Protein AF-A0A818BQQ0-F1 (afdb_monomer)

Foldseek 3Di:
DVVLLVVLLVCCVVVNDVRSVVVCVVDDPSHDDPVVNVVVVVVPPPDPDPPDDPVPVVVVVCVVVVNPDDDDDDDPPDQPPDFDADPVVRDTDHDDDDPDD

Structure (mmCIF, N/CA/C/O backbone):
data_AF-A0A818BQQ0-F1
#
_entry.id   AF-A0A818BQQ0-F1
#
loop_
_atom_site.group_PDB
_atom_site.id
_atom_site.type_symbol
_atom_site.label_atom_id
_atom_site.label_alt_id
_atom_site.label_comp_id
_atom_site.label_asym_id
_atom_site.label_entity_id
_atom_site.label_seq_id
_atom_site.pdbx_PDB_ins_code
_atom_site.Cartn_x
_atom_site.Cartn_y
_atom_site.Cartn_z
_atom_site.occupancy
_atom_site.B_iso_or_equiv
_atom_site.auth_seq_id
_atom_site.auth_comp_id
_atom_site.auth_asym_id
_atom_site.auth_atom_id
_atom_site.pdbx_PDB_model_num
ATOM 1 N N . ASP A 1 1 ? -4.264 18.154 13.779 1.00 61.44 1 ASP A N 1
ATOM 2 C CA . ASP A 1 1 ? -3.332 18.021 12.635 1.00 61.44 1 ASP A CA 1
ATOM 3 C C . ASP A 1 1 ? -3.158 16.592 12.136 1.00 61.44 1 ASP A C 1
ATOM 5 O O . ASP A 1 1 ? -3.463 16.347 10.976 1.00 61.44 1 ASP A O 1
ATOM 9 N N . ASN A 1 2 ? -2.770 15.630 12.983 1.00 80.31 2 ASN A N 1
ATOM 10 C CA . ASN A 1 2 ? -2.549 14.235 12.557 1.00 80.31 2 ASN A CA 1
ATOM 11 C C . ASN A 1 2 ? -3.810 13.568 11.946 1.00 80.31 2 ASN A C 1
ATOM 13 O O . ASN A 1 2 ? -3.741 12.976 10.875 1.00 80.31 2 ASN A O 1
ATOM 17 N N . LEU A 1 3 ? -4.995 13.777 12.536 1.00 88.56 3 LEU A N 1
ATOM 18 C CA . LEU A 1 3 ? -6.264 13.250 11.997 1.00 88.56 3 LEU A CA 1
ATOM 19 C C . LEU A 1 3 ? -6.613 13.791 10.601 1.00 88.56 3 LEU A C 1
ATOM 21 O O . LEU A 1 3 ? -7.133 13.055 9.769 1.00 88.56 3 LEU A O 1
ATOM 25 N N . ILE A 1 4 ? -6.304 15.063 10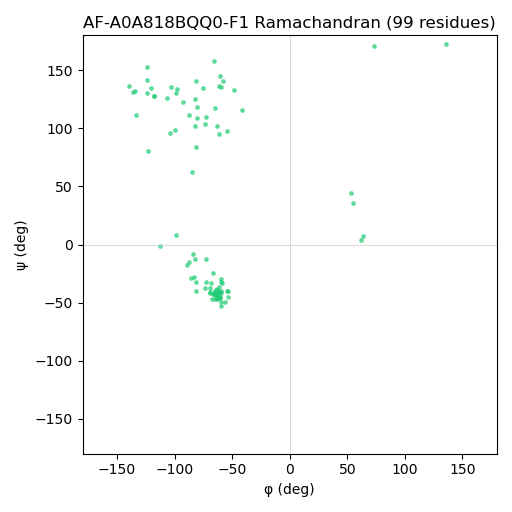.324 1.00 88.69 4 ILE A N 1
ATOM 26 C CA . ILE A 1 4 ? -6.561 15.681 9.012 1.00 88.69 4 ILE A CA 1
ATOM 27 C C . ILE A 1 4 ? -5.631 15.070 7.964 1.00 88.69 4 ILE A C 1
ATOM 29 O O . ILE A 1 4 ? -6.062 14.771 6.856 1.00 88.69 4 ILE A O 1
ATOM 33 N N . GLN A 1 5 ? -4.365 14.840 8.321 1.00 89.44 5 GLN A N 1
ATOM 34 C CA . GLN A 1 5 ? -3.401 14.180 7.442 1.00 89.44 5 GLN A CA 1
ATOM 35 C C . GLN A 1 5 ? -3.805 12.733 7.141 1.00 89.44 5 GLN A C 1
ATOM 37 O O . GLN A 1 5 ? -3.761 12.327 5.984 1.00 89.44 5 GLN A O 1
ATOM 42 N N . GLN A 1 6 ? -4.253 11.976 8.148 1.00 90.00 6 GLN A N 1
ATOM 43 C CA . GLN A 1 6 ? -4.754 10.610 7.966 1.00 90.00 6 GLN A CA 1
ATOM 44 C C . GLN A 1 6 ? -6.008 10.573 7.089 1.00 90.00 6 GLN A C 1
ATOM 46 O O . GLN A 1 6 ? -6.082 9.774 6.158 1.00 90.00 6 GLN A O 1
ATOM 51 N N . PHE A 1 7 ? -6.966 11.468 7.339 1.00 92.75 7 PHE A N 1
ATOM 52 C CA . PHE A 1 7 ? -8.163 11.595 6.512 1.00 92.75 7 PHE A CA 1
ATOM 53 C C . PHE A 1 7 ? -7.815 11.947 5.062 1.00 92.75 7 PHE A C 1
ATOM 55 O O . PHE A 1 7 ? -8.321 11.316 4.138 1.00 92.75 7 PHE A O 1
ATOM 62 N N . ALA A 1 8 ? -6.911 12.907 4.854 1.00 93.31 8 ALA A N 1
ATOM 63 C CA . ALA A 1 8 ? -6.449 13.296 3.527 1.00 93.31 8 ALA A CA 1
ATOM 64 C C . ALA A 1 8 ? -5.755 12.137 2.793 1.00 93.31 8 ALA A C 1
ATOM 66 O O . ALA A 1 8 ? -6.009 11.926 1.609 1.00 93.31 8 ALA A O 1
ATOM 67 N N . LEU A 1 9 ? -4.930 11.357 3.499 1.00 92.31 9 LEU A N 1
ATOM 68 C CA . LEU A 1 9 ? -4.267 10.173 2.954 1.00 92.31 9 LEU A CA 1
ATOM 69 C C . LEU A 1 9 ? -5.289 9.104 2.541 1.00 92.31 9 LEU A C 1
ATOM 71 O O . LEU A 1 9 ? -5.221 8.589 1.430 1.00 92.31 9 LEU A O 1
ATOM 75 N N . LEU A 1 10 ? -6.270 8.811 3.401 1.00 93.06 10 LEU A N 1
ATOM 76 C CA . LEU A 1 10 ? -7.346 7.858 3.110 1.00 93.06 10 LEU A CA 1
ATOM 77 C C . LEU A 1 10 ? -8.188 8.303 1.914 1.00 93.06 10 LEU A C 1
ATOM 79 O O . LEU A 1 10 ? -8.457 7.506 1.019 1.00 93.06 10 LEU A O 1
ATOM 83 N N . LEU A 1 11 ? -8.566 9.580 1.869 1.00 94.31 11 LEU A N 1
ATOM 84 C CA . LEU A 1 11 ? -9.323 10.153 0.762 1.00 94.31 11 LEU A CA 1
ATOM 85 C C . LEU A 1 11 ? -8.542 10.064 -0.555 1.00 94.31 11 LEU A C 1
ATOM 87 O O . LEU A 1 1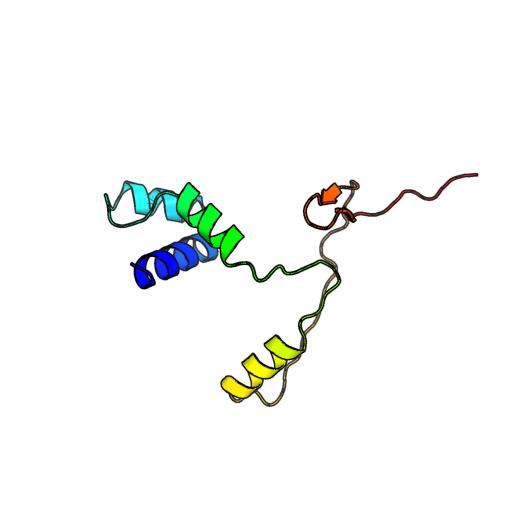1 ? -9.117 9.728 -1.587 1.00 94.31 11 LEU A O 1
ATOM 91 N N . PHE A 1 12 ? -7.235 10.330 -0.519 1.00 94.25 12 PHE A N 1
ATOM 92 C CA . PHE A 1 12 ? -6.359 10.212 -1.681 1.00 94.25 12 PHE A CA 1
ATOM 93 C C . PHE A 1 12 ? -6.211 8.761 -2.157 1.00 94.25 12 PHE A C 1
ATOM 95 O O . PHE A 1 12 ? -6.289 8.512 -3.358 1.00 94.25 12 PHE A O 1
ATOM 102 N N . ILE A 1 13 ? -6.048 7.804 -1.238 1.00 92.00 13 ILE A N 1
ATOM 103 C CA . ILE A 1 13 ? -5.909 6.374 -1.557 1.00 92.00 13 ILE A CA 1
ATOM 104 C C . ILE A 1 13 ? -7.214 5.804 -2.129 1.00 92.00 13 ILE A C 1
ATOM 106 O O . ILE A 1 13 ? -7.187 5.112 -3.142 1.00 92.00 13 ILE A O 1
ATOM 110 N N . LEU A 1 14 ? -8.356 6.097 -1.500 1.00 94.69 14 LEU A N 1
ATOM 111 C CA . LEU A 1 14 ? -9.651 5.521 -1.877 1.00 94.69 14 LEU A CA 1
ATOM 112 C C . LEU A 1 14 ? -10.298 6.240 -3.067 1.00 94.69 14 LEU A C 1
ATOM 114 O O . LEU A 1 14 ? -10.897 5.599 -3.925 1.00 94.69 14 LEU A O 1
ATOM 118 N N . GLY A 1 15 ? -10.203 7.570 -3.116 1.00 93.75 15 GLY A N 1
ATOM 119 C CA . GLY A 1 15 ? -10.801 8.388 -4.174 1.00 93.75 15 GLY A CA 1
ATOM 120 C C . GLY A 1 15 ? -9.882 8.613 -5.376 1.00 93.75 15 GLY A C 1
ATOM 121 O O . GLY A 1 15 ? -10.343 9.004 -6.449 1.00 93.75 15 GLY A O 1
ATOM 122 N N . GLY A 1 16 ? -8.581 8.388 -5.210 1.00 93.12 16 GLY A N 1
ATOM 123 C CA . GLY A 1 16 ? -7.573 8.709 -6.207 1.00 93.12 16 GLY A CA 1
ATOM 124 C C . GLY A 1 16 ? -7.291 10.210 -6.328 1.00 93.12 16 GLY A C 1
ATOM 125 O O . GLY A 1 16 ? -7.992 11.080 -5.800 1.00 93.12 16 GLY A O 1
ATOM 126 N N . ARG A 1 17 ? -6.242 10.520 -7.097 1.00 94.38 17 ARG A N 1
ATOM 127 C CA . ARG A 1 17 ? -5.711 11.879 -7.286 1.00 94.38 17 ARG A CA 1
ATOM 128 C C . ARG A 1 17 ? -6.758 12.896 -7.741 1.00 94.38 17 ARG A C 1
ATOM 130 O O . ARG A 1 17 ? -6.809 13.999 -7.204 1.00 94.38 17 ARG A O 1
ATOM 137 N N . ASN A 1 18 ? -7.585 12.529 -8.718 1.00 95.31 18 ASN A N 1
ATOM 138 C CA . ASN A 1 18 ? -8.548 13.454 -9.322 1.00 95.31 18 ASN A CA 1
ATOM 139 C C . ASN A 1 18 ? -9.679 13.818 -8.354 1.00 95.31 18 ASN A C 1
ATOM 141 O O . ASN A 1 18 ? -10.044 14.985 -8.259 1.00 95.31 18 ASN A O 1
ATOM 145 N N . CYS A 1 19 ? -10.198 12.837 -7.609 1.00 95.38 19 CYS A N 1
ATOM 146 C CA . CYS A 1 19 ? -11.221 13.074 -6.591 1.00 95.38 19 CYS A CA 1
ATOM 147 C C . CYS A 1 19 ? -10.678 13.967 -5.471 1.00 95.38 19 CYS A C 1
ATOM 149 O O . CYS A 1 19 ? -11.319 14.943 -5.080 1.00 95.38 19 CYS A O 1
ATOM 151 N N . TYR A 1 20 ? -9.459 13.676 -5.009 1.00 95.62 20 TYR A N 1
ATOM 152 C CA . TYR A 1 20 ? -8.807 14.457 -3.966 1.00 95.62 20 TYR A CA 1
ATOM 153 C C . TYR A 1 20 ? -8.628 15.928 -4.369 1.00 95.62 20 TYR A C 1
ATOM 155 O O . TYR A 1 20 ? -9.019 16.826 -3.624 1.00 95.62 20 TYR A O 1
ATOM 163 N N . GLU A 1 21 ? -8.084 16.188 -5.562 1.00 94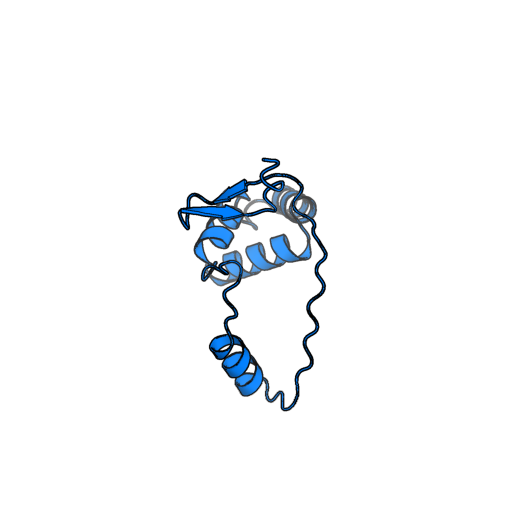.69 21 GLU A N 1
ATOM 164 C CA . GLU A 1 21 ? -7.895 17.554 -6.065 1.00 94.69 21 GLU A CA 1
ATOM 165 C C . GLU A 1 21 ? -9.222 18.278 -6.296 1.00 94.69 21 GLU A C 1
ATOM 167 O O . GLU A 1 21 ? -9.351 19.445 -5.927 1.00 94.69 21 GLU A O 1
ATOM 172 N N . PHE A 1 22 ? -10.233 17.586 -6.831 1.00 95.50 22 PHE A N 1
ATOM 173 C CA . PHE A 1 22 ? -11.571 18.152 -6.979 1.00 95.50 22 PHE A CA 1
ATOM 174 C C . PHE A 1 22 ? -12.119 18.635 -5.630 1.00 95.50 22 PHE A C 1
ATOM 176 O O . PHE A 1 22 ? -12.552 19.781 -5.512 1.00 95.50 22 PHE A O 1
ATOM 183 N N . LEU A 1 23 ? -12.054 17.803 -4.590 1.00 94.81 23 LEU A N 1
ATOM 184 C CA . LEU A 1 23 ? -12.531 18.175 -3.258 1.00 94.81 23 LEU A CA 1
ATOM 185 C C . LEU A 1 23 ? -11.698 19.302 -2.640 1.00 94.81 23 LEU A C 1
ATOM 187 O O . LEU A 1 23 ? -12.267 20.238 -2.085 1.00 94.81 23 LEU A O 1
ATOM 191 N N . ARG A 1 24 ? -10.369 19.264 -2.785 1.00 94.25 24 ARG A N 1
ATOM 192 C CA . ARG A 1 24 ? -9.463 20.309 -2.281 1.00 94.25 24 ARG A CA 1
ATOM 193 C C . ARG A 1 24 ? -9.766 21.680 -2.887 1.00 94.25 24 ARG A C 1
ATOM 195 O O . ARG A 1 24 ? -9.703 22.683 -2.181 1.00 94.25 24 ARG A O 1
ATOM 202 N N . LEU A 1 25 ? -10.085 21.730 -4.181 1.00 94.12 25 LEU A N 1
ATOM 203 C CA . LEU A 1 25 ? -10.423 22.975 -4.876 1.00 94.12 25 LEU A CA 1
ATOM 204 C C . LEU A 1 25 ? -11.803 23.518 -4.479 1.00 94.12 25 LEU A C 1
ATOM 206 O O . LEU A 1 25 ? -11.983 24.731 -4.440 1.00 94.12 25 LEU A O 1
ATOM 210 N N . ASN A 1 26 ? -12.757 22.639 -4.159 1.00 95.69 26 ASN A N 1
ATOM 211 C CA . ASN A 1 26 ? -14.112 23.030 -3.755 1.00 95.69 26 ASN A CA 1
ATOM 212 C C . ASN A 1 26 ? -14.253 23.299 -2.244 1.00 95.69 26 ASN A C 1
ATOM 214 O O . ASN A 1 26 ? -15.232 23.911 -1.823 1.00 95.69 26 ASN A O 1
ATOM 218 N N . LEU A 1 27 ? -13.285 22.873 -1.428 1.00 91.81 27 LEU A N 1
ATOM 219 C CA . LEU A 1 27 ? -13.249 23.084 0.022 1.00 91.81 27 LEU A CA 1
ATOM 220 C C . LEU A 1 27 ? -11.949 23.810 0.418 1.00 91.81 27 LEU A C 1
ATOM 222 O O . LEU A 1 27 ? -10.985 23.173 0.861 1.00 91.81 27 LEU A O 1
ATOM 226 N N . PRO A 1 28 ? -11.889 25.145 0.250 1.00 86.81 28 PRO A N 1
ATOM 227 C CA . PRO A 1 28 ? -10.668 25.907 0.482 1.00 86.81 28 PRO A CA 1
ATOM 228 C C . PRO A 1 28 ? -10.186 25.759 1.930 1.00 86.81 28 PRO A C 1
ATOM 230 O O . PRO A 1 28 ? -10.969 25.828 2.873 1.00 86.81 28 PRO A O 1
ATOM 233 N N . ALA A 1 29 ? -8.877 25.550 2.089 1.00 85.12 29 ALA A N 1
ATOM 234 C CA . ALA A 1 29 ? -8.187 25.333 3.367 1.00 85.12 29 ALA A CA 1
ATOM 235 C C . ALA A 1 29 ? -8.616 24.090 4.181 1.00 85.12 29 ALA A C 1
ATOM 237 O O . ALA A 1 29 ? -8.082 23.877 5.267 1.00 85.12 29 ALA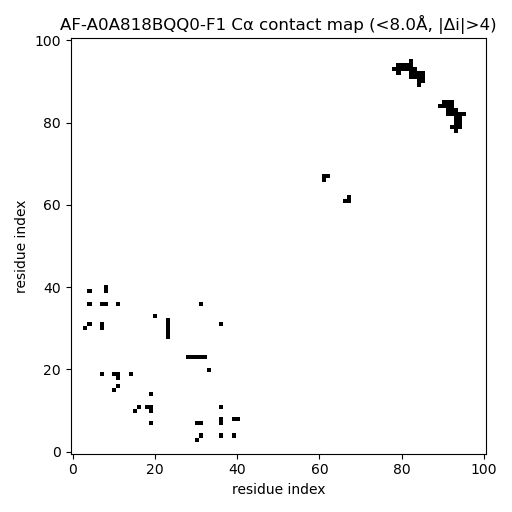 A O 1
ATOM 238 N N . ALA A 1 30 ? -9.510 23.237 3.665 1.00 88.44 30 ALA A N 1
ATOM 239 C CA . ALA A 1 30 ? -9.934 22.023 4.367 1.00 88.44 30 ALA A CA 1
ATOM 240 C C . ALA A 1 30 ? -8.943 20.858 4.211 1.00 88.44 30 ALA A C 1
ATOM 242 O O . ALA A 1 30 ? -8.807 20.032 5.114 1.00 88.44 30 ALA A O 1
ATOM 243 N N . LEU A 1 31 ? -8.258 20.780 3.063 1.00 92.25 31 LEU A N 1
ATOM 244 C CA . LEU A 1 31 ? -7.375 19.670 2.706 1.00 92.25 31 LEU A CA 1
ATOM 245 C C . LEU A 1 31 ? -5.951 20.151 2.382 1.00 92.25 31 LEU A C 1
ATOM 247 O O . LEU A 1 31 ? -5.781 21.189 1.732 1.00 92.25 31 LEU A O 1
ATOM 251 N N . PRO A 1 32 ? -4.912 19.399 2.793 1.00 92.88 32 PRO A N 1
ATOM 252 C CA . PRO A 1 32 ? -3.530 19.727 2.472 1.00 92.88 32 PRO A CA 1
ATOM 253 C C . PRO A 1 32 ? -3.252 19.628 0.968 1.00 92.88 32 PRO A C 1
ATOM 255 O O . PRO A 1 32 ? -3.933 18.923 0.220 1.00 92.88 32 PRO A O 1
ATOM 258 N N . HIS A 1 33 ? -2.206 20.326 0.525 1.00 92.12 33 HIS A N 1
ATOM 259 C CA . HIS A 1 33 ? -1.741 20.243 -0.856 1.00 92.12 33 HIS A CA 1
ATOM 260 C C . HIS A 1 33 ? -1.326 18.810 -1.214 1.00 92.12 33 HIS A C 1
ATOM 262 O O . HIS A 1 33 ? -0.743 18.107 -0.387 1.00 92.12 33 HIS A O 1
ATOM 268 N N . ILE A 1 34 ? -1.565 18.399 -2.460 1.00 91.75 34 ILE A N 1
ATOM 269 C CA . ILE A 1 34 ? -1.260 17.043 -2.931 1.00 91.75 34 ILE A CA 1
ATOM 270 C C . ILE A 1 34 ? 0.192 16.632 -2.694 1.00 91.75 34 ILE A C 1
ATOM 272 O O . ILE A 1 34 ? 0.440 15.525 -2.235 1.00 91.75 34 ILE A O 1
ATOM 276 N N . SER A 1 35 ? 1.149 17.538 -2.899 1.00 92.00 35 SER A N 1
ATOM 277 C CA . SER A 1 35 ? 2.572 17.266 -2.646 1.00 92.00 35 SER A CA 1
ATOM 278 C C . SER A 1 35 ? 2.846 16.866 -1.194 1.00 92.00 35 SER A C 1
ATOM 280 O O . SER A 1 35 ? 3.719 16.042 -0.941 1.00 92.00 35 SER A O 1
ATOM 282 N N . ASN A 1 36 ? 2.081 17.407 -0.241 1.00 91.19 36 ASN A N 1
ATOM 283 C CA . ASN A 1 36 ? 2.211 17.039 1.166 1.00 91.19 36 ASN A CA 1
ATOM 284 C C . ASN A 1 36 ? 1.631 15.646 1.415 1.00 91.19 36 ASN A C 1
ATOM 286 O O . ASN A 1 36 ? 2.208 14.887 2.183 1.00 91.19 36 ASN A O 1
ATOM 290 N N . VAL A 1 37 ? 0.527 15.287 0.755 1.00 91.50 37 VAL A N 1
ATOM 291 C CA . VAL A 1 37 ? -0.054 13.937 0.844 1.00 91.50 37 VAL A CA 1
ATOM 292 C C . VAL A 1 37 ? 0.869 12.899 0.209 1.00 91.50 37 VAL A C 1
ATOM 294 O O . VAL A 1 37 ? 1.109 11.855 0.806 1.00 91.50 37 VAL A O 1
ATOM 297 N N . GLU A 1 38 ? 1.452 13.199 -0.952 1.00 89.94 38 GLU A N 1
ATOM 298 C CA . GLU A 1 38 ? 2.443 12.341 -1.609 1.00 89.94 38 GLU A CA 1
ATOM 299 C C . GLU A 1 38 ? 3.696 12.163 -0.738 1.00 89.94 38 GLU A C 1
ATOM 301 O O . GLU A 1 38 ? 4.213 11.053 -0.618 1.00 89.94 38 GLU A O 1
ATOM 306 N N . LEU A 1 39 ? 4.168 13.232 -0.088 1.00 88.94 39 LEU A N 1
ATOM 307 C CA . LEU A 1 39 ? 5.270 13.154 0.871 1.00 88.94 39 LEU A CA 1
ATOM 308 C C . LEU A 1 39 ? 4.895 12.300 2.090 1.00 88.94 39 LEU A C 1
ATOM 310 O O . LEU A 1 39 ? 5.684 11.463 2.517 1.00 88.94 39 LEU A O 1
ATOM 314 N N . LEU A 1 40 ? 3.687 12.477 2.631 1.00 86.75 40 LEU A N 1
ATOM 315 C CA . LEU A 1 40 ? 3.178 11.673 3.741 1.00 86.75 40 LEU A CA 1
ATOM 316 C C . LEU A 1 40 ? 3.045 10.196 3.363 1.00 86.75 40 LEU A C 1
ATOM 318 O O . LEU A 1 40 ? 3.377 9.355 4.189 1.00 86.75 40 LEU A O 1
ATOM 322 N N . MET A 1 41 ? 2.616 9.865 2.141 1.00 83.81 41 MET A N 1
ATOM 323 C CA . MET A 1 41 ? 2.617 8.479 1.656 1.00 83.81 41 MET A CA 1
ATOM 324 C C . MET A 1 41 ? 4.033 7.909 1.659 1.00 83.81 41 MET A C 1
ATOM 3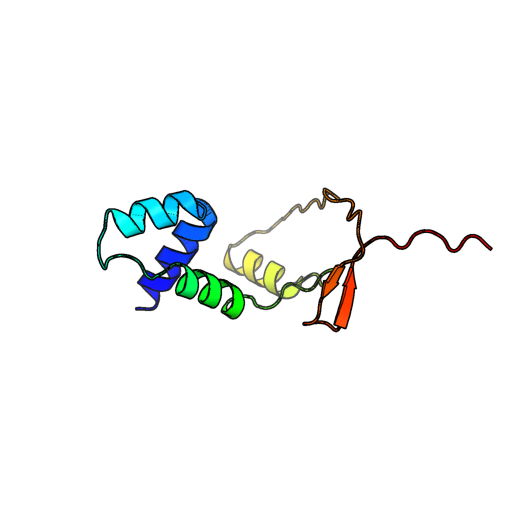26 O O . MET A 1 41 ? 4.274 6.898 2.309 1.00 83.81 41 MET A O 1
ATOM 330 N N . ARG A 1 42 ? 4.985 8.607 1.028 1.00 81.25 42 ARG A N 1
ATOM 331 C CA . ARG A 1 42 ? 6.385 8.157 0.954 1.00 81.25 42 ARG A CA 1
ATOM 332 C C . ARG A 1 42 ? 7.038 7.995 2.329 1.00 81.25 42 ARG A C 1
ATOM 334 O O . ARG A 1 42 ? 7.901 7.142 2.491 1.00 81.25 42 ARG A O 1
ATOM 341 N N . ASN A 1 43 ? 6.645 8.812 3.306 1.00 79.81 43 ASN A N 1
ATOM 342 C CA . ASN A 1 43 ? 7.200 8.778 4.660 1.00 79.81 43 ASN A CA 1
ATOM 343 C C . ASN A 1 43 ? 6.500 7.761 5.580 1.00 79.81 43 ASN A C 1
ATOM 345 O O . ASN A 1 43 ? 7.133 7.262 6.507 1.00 79.81 43 ASN A O 1
ATOM 349 N N . ASN A 1 44 ? 5.213 7.462 5.353 1.00 69.19 44 ASN A N 1
ATOM 350 C CA . ASN A 1 44 ? 4.455 6.455 6.110 1.00 69.19 44 ASN A CA 1
ATOM 351 C C . ASN A 1 44 ? 4.688 5.028 5.613 1.00 69.19 44 ASN A C 1
ATOM 353 O O . ASN A 1 44 ? 4.306 4.075 6.294 1.00 69.19 44 ASN A O 1
ATOM 357 N N . GLU A 1 45 ? 5.311 4.861 4.448 1.00 59.81 45 GLU A N 1
ATOM 358 C CA . GLU A 1 45 ? 5.802 3.568 4.005 1.00 59.81 45 GLU A CA 1
ATOM 359 C C . GLU A 1 45 ? 6.855 3.067 4.999 1.00 59.81 45 GLU A C 1
ATOM 361 O O . GLU A 1 45 ? 8.056 3.317 4.887 1.00 59.81 45 GLU A O 1
ATOM 366 N N . GLN A 1 46 ? 6.413 2.245 5.950 1.00 58.94 46 GLN A N 1
ATOM 367 C CA . GLN A 1 46 ? 7.234 1.114 6.323 1.00 58.94 46 GLN A CA 1
ATOM 368 C C . GLN A 1 46 ? 7.512 0.365 5.010 1.00 58.94 46 GLN A C 1
ATOM 370 O O . GLN A 1 46 ? 6.635 -0.347 4.526 1.00 58.94 46 GLN A O 1
ATOM 375 N N . ARG A 1 47 ? 8.681 0.612 4.402 1.00 62.84 47 ARG A N 1
ATOM 376 C CA . ARG A 1 47 ? 9.045 0.129 3.061 1.00 62.84 47 ARG A CA 1
ATOM 377 C C . ARG A 1 47 ? 8.594 -1.313 2.871 1.00 62.84 47 ARG A C 1
ATOM 379 O O . ARG A 1 47 ? 9.073 -2.210 3.569 1.00 62.84 47 ARG A O 1
ATOM 386 N N . ILE A 1 48 ? 7.669 -1.510 1.942 1.00 69.81 48 ILE A N 1
ATOM 387 C CA . ILE A 1 48 ? 7.362 -2.829 1.412 1.00 69.81 48 ILE A CA 1
ATOM 388 C C . ILE A 1 48 ? 8.429 -3.059 0.348 1.00 69.81 48 ILE A C 1
ATOM 390 O O . ILE A 1 48 ? 8.396 -2.433 -0.709 1.00 69.81 48 ILE A O 1
ATOM 394 N N . LEU A 1 49 ? 9.443 -3.854 0.682 1.00 70.75 49 LEU A N 1
ATOM 395 C CA . LEU A 1 49 ? 10.439 -4.273 -0.292 1.00 70.75 49 LEU A CA 1
ATOM 396 C C . LEU A 1 49 ? 9.877 -5.449 -1.085 1.00 70.75 49 LEU A C 1
ATOM 398 O O . LEU A 1 49 ? 9.198 -6.322 -0.541 1.00 70.75 49 LEU A O 1
ATOM 402 N N . GLU A 1 50 ? 10.153 -5.458 -2.385 1.00 68.62 50 GLU A N 1
ATOM 403 C CA . GLU A 1 50 ? 9.813 -6.597 -3.229 1.00 68.62 50 GLU A CA 1
ATOM 404 C C . GLU A 1 50 ? 10.495 -7.864 -2.693 1.00 68.62 50 GLU A C 1
ATOM 406 O O . GLU A 1 50 ? 11.625 -7.811 -2.204 1.00 68.62 50 GLU A O 1
ATOM 411 N N . CYS A 1 51 ? 9.781 -8.991 -2.743 1.00 69.75 51 CYS A N 1
ATOM 412 C CA . CYS A 1 51 ? 10.180 -10.276 -2.156 1.00 69.75 51 CYS A CA 1
ATOM 413 C C . CYS A 1 51 ? 10.332 -10.299 -0.619 1.00 69.75 51 CYS A C 1
ATOM 415 O O . CYS A 1 51 ? 10.751 -11.322 -0.077 1.00 69.75 51 CYS A O 1
ATOM 417 N N . GLU A 1 52 ? 9.965 -9.237 0.109 1.00 77.12 52 GLU A N 1
ATOM 418 C CA . GLU A 1 52 ? 9.986 -9.229 1.576 1.00 77.12 52 GLU A CA 1
ATOM 419 C C . GLU A 1 52 ? 8.572 -9.358 2.158 1.00 77.12 52 GLU A C 1
ATOM 421 O O . GLU A 1 52 ? 7.836 -8.383 2.336 1.00 77.12 52 GLU A O 1
ATOM 426 N N . PHE A 1 53 ? 8.185 -10.587 2.503 1.00 79.19 53 PHE A N 1
ATOM 427 C CA . PHE A 1 53 ? 6.897 -10.832 3.144 1.00 79.19 53 PHE A CA 1
ATOM 428 C C . PHE A 1 53 ? 6.945 -10.534 4.651 1.00 79.19 53 PHE A C 1
ATOM 430 O O . PHE A 1 53 ? 7.636 -11.198 5.427 1.00 79.19 53 PHE A O 1
ATOM 437 N N . ARG A 1 54 ? 6.141 -9.568 5.104 1.00 83.44 54 ARG A N 1
ATOM 438 C CA . ARG A 1 54 ? 6.077 -9.112 6.505 1.00 83.44 54 ARG A CA 1
ATOM 439 C C . ARG A 1 54 ? 5.141 -9.966 7.361 1.00 83.44 54 ARG A C 1
ATOM 441 O O . ARG A 1 54 ? 4.153 -9.477 7.911 1.00 83.44 54 ARG A O 1
ATOM 448 N N . PHE A 1 55 ? 5.473 -11.248 7.498 1.00 83.88 55 PHE A N 1
ATOM 449 C CA . PHE A 1 55 ? 4.634 -12.229 8.198 1.00 83.88 55 PHE A CA 1
ATOM 450 C C . PHE A 1 55 ? 4.253 -11.793 9.621 1.00 83.88 55 PHE A C 1
ATOM 452 O O . PHE A 1 55 ? 3.113 -11.969 10.046 1.00 83.88 55 PHE A O 1
ATOM 459 N N . GLN A 1 56 ? 5.196 -11.189 10.347 1.00 87.00 56 GLN A N 1
ATOM 460 C CA . GLN A 1 56 ? 4.996 -10.795 11.739 1.00 87.00 56 GLN A CA 1
ATOM 461 C C . GLN A 1 56 ? 3.920 -9.710 11.895 1.00 87.00 56 GLN A C 1
ATOM 463 O O . GLN A 1 56 ? 3.007 -9.876 12.698 1.00 87.00 56 GLN A O 1
ATOM 468 N N . LEU A 1 57 ? 3.968 -8.655 11.075 1.00 86.19 57 LEU A N 1
ATOM 469 C CA . LEU A 1 57 ? 2.975 -7.573 11.109 1.00 86.19 57 LEU A CA 1
ATOM 470 C C . LEU A 1 57 ? 1.580 -8.080 10.736 1.00 86.19 57 LEU A C 1
ATOM 472 O O . LEU A 1 57 ? 0.583 -7.695 11.340 1.00 86.19 57 LEU A O 1
ATOM 476 N N . ILE A 1 58 ? 1.514 -8.986 9.761 1.00 86.75 58 ILE A N 1
ATOM 477 C CA . ILE A 1 58 ? 0.269 -9.628 9.338 1.00 86.75 58 ILE A CA 1
ATOM 478 C C . ILE A 1 58 ? -0.314 -10.477 10.477 1.00 86.75 58 ILE A C 1
ATOM 480 O O . ILE A 1 58 ? -1.507 -10.401 10.766 1.00 86.75 58 ILE A O 1
ATOM 484 N N . LYS A 1 59 ? 0.527 -11.246 11.174 1.00 87.56 59 LYS A N 1
ATOM 485 C CA . LYS A 1 59 ? 0.117 -12.043 12.335 1.00 87.56 59 LYS A CA 1
ATOM 486 C C . LYS A 1 59 ? -0.407 -11.164 13.474 1.00 87.56 59 LYS A C 1
ATOM 488 O O . LYS A 1 59 ? -1.463 -11.465 14.023 1.00 87.56 59 LYS A O 1
ATOM 493 N N . GLU A 1 60 ? 0.296 -10.085 13.808 1.00 91.12 60 GLU A N 1
ATOM 494 C CA . GLU A 1 60 ? -0.117 -9.117 14.837 1.00 91.12 60 GLU A CA 1
ATOM 495 C C . GLU A 1 60 ? -1.451 -8.448 14.481 1.00 91.12 60 GLU A C 1
ATOM 497 O O . GLU A 1 60 ? -2.347 -8.319 15.322 1.00 91.12 60 GLU A O 1
ATOM 502 N N . TYR A 1 61 ? -1.627 -8.091 13.209 1.00 89.56 61 TYR A N 1
ATOM 503 C CA . TYR A 1 61 ? -2.887 -7.568 12.702 1.00 89.56 61 TYR A CA 1
ATOM 504 C C . TYR A 1 61 ? -4.030 -8.582 12.868 1.00 89.56 61 TYR A C 1
ATOM 506 O O . TYR A 1 61 ? -5.090 -8.234 13.381 1.0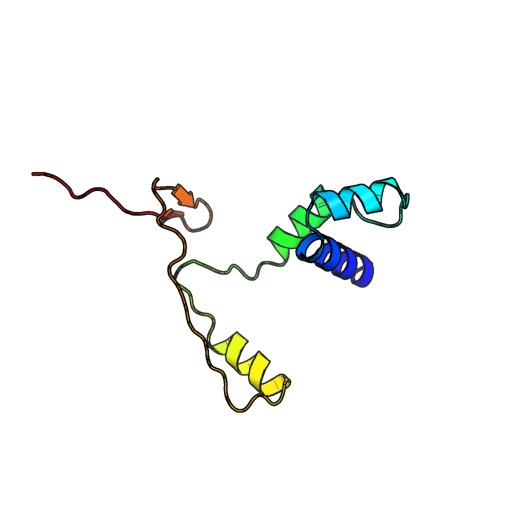0 89.56 61 TYR A O 1
ATOM 514 N N . TYR A 1 62 ? -3.834 -9.856 12.528 1.00 90.19 62 TYR A N 1
ATOM 515 C CA . TYR A 1 62 ? -4.895 -10.859 12.688 1.00 90.19 62 TYR A CA 1
ATOM 516 C C . TYR A 1 62 ? -5.213 -11.180 14.144 1.00 90.19 62 TYR A C 1
ATOM 518 O O . TYR A 1 62 ? -6.385 -11.331 14.488 1.00 90.19 62 TYR A O 1
ATOM 526 N N . GLN A 1 63 ? -4.199 -11.219 15.008 1.00 90.75 63 GLN A N 1
ATOM 527 C CA . GLN A 1 63 ? -4.397 -11.406 16.444 1.00 90.75 63 GLN A CA 1
ATOM 528 C C . GLN A 1 63 ? -5.191 -10.249 17.056 1.00 90.75 63 GLN A C 1
ATOM 530 O O . GLN A 1 63 ? -6.136 -10.492 17.800 1.00 90.75 63 GLN A O 1
ATOM 535 N N . SER A 1 64 ? -4.864 -9.002 16.704 1.00 94.69 64 SER A N 1
ATOM 536 C CA . SER A 1 64 ? -5.596 -7.830 17.209 1.00 94.69 64 SER A CA 1
ATOM 537 C C . SER A 1 64 ? -7.045 -7.749 16.711 1.00 94.69 64 SER A C 1
ATOM 539 O O . SER A 1 64 ? -7.889 -7.181 17.400 1.00 94.69 64 SER A O 1
ATOM 541 N N . ASN A 1 65 ? -7.357 -8.361 15.564 1.00 91.19 65 ASN A N 1
ATOM 542 C CA . ASN A 1 65 ? -8.703 -8.393 14.986 1.00 91.19 65 ASN A CA 1
ATOM 543 C C . ASN A 1 65 ? -9.480 -9.695 15.271 1.00 91.19 65 ASN A C 1
ATOM 545 O O . ASN A 1 65 ? -10.563 -9.884 14.723 1.00 91.19 65 ASN A O 1
ATOM 549 N N . ASN A 1 66 ? -8.967 -10.587 16.131 1.00 91.38 66 ASN A N 1
ATOM 550 C CA . ASN A 1 66 ? -9.570 -11.894 16.442 1.00 91.38 66 ASN A CA 1
ATOM 551 C C . ASN A 1 66 ? -9.838 -12.775 15.198 1.00 91.38 66 ASN A C 1
ATOM 553 O O . ASN A 1 66 ? -10.816 -13.525 15.143 1.00 91.38 66 ASN A O 1
ATOM 557 N N . CYS A 1 67 ? -8.961 -12.708 14.193 1.00 88.62 67 CYS A N 1
ATOM 558 C CA . CYS A 1 67 ? -9.041 -13.534 12.990 1.00 88.62 67 CYS A CA 1
ATOM 559 C C . CYS A 1 67 ? -8.320 -14.875 13.202 1.00 88.62 67 CYS A C 1
ATOM 561 O O . CYS A 1 67 ? -7.095 -14.924 13.285 1.00 88.62 67 CYS A O 1
ATOM 563 N N . ASN A 1 68 ? -9.079 -15.975 13.244 1.00 82.12 68 ASN A N 1
ATOM 564 C CA . ASN A 1 68 ? -8.538 -17.324 13.476 1.00 82.12 68 ASN A CA 1
ATOM 565 C C . ASN A 1 68 ? -7.984 -17.999 12.211 1.00 82.12 68 ASN A C 1
ATOM 567 O O . ASN A 1 68 ? -7.092 -18.839 12.301 1.00 82.12 68 ASN A O 1
ATOM 571 N N . TYR A 1 69 ? -8.511 -17.642 11.038 1.00 82.19 69 TYR A N 1
ATOM 572 C CA . TYR A 1 69 ? -8.122 -18.224 9.756 1.00 82.19 69 TYR A CA 1
ATOM 573 C C . TYR A 1 69 ? -8.048 -17.138 8.696 1.00 82.19 69 TYR A C 1
ATOM 575 O O . TYR A 1 69 ? -8.940 -16.296 8.600 1.00 82.19 69 TYR A O 1
ATOM 583 N N . VAL A 1 70 ? -6.993 -17.186 7.888 1.00 78.94 70 VAL A N 1
ATOM 584 C CA . VAL A 1 70 ? -6.793 -16.273 6.767 1.00 78.94 70 VAL A CA 1
ATOM 585 C C . VAL A 1 70 ? -6.316 -17.070 5.571 1.00 78.94 70 VAL A C 1
ATOM 587 O O . VAL A 1 70 ? -5.382 -17.863 5.668 1.00 78.94 70 VAL A O 1
ATOM 590 N N . LEU A 1 71 ? -6.969 -16.831 4.442 1.00 80.31 71 LEU A N 1
ATOM 591 C CA . LEU A 1 71 ? -6.569 -17.334 3.141 1.00 80.31 71 LEU A CA 1
ATOM 592 C C . LEU A 1 71 ? -6.003 -16.150 2.363 1.00 80.31 71 LEU A C 1
ATOM 594 O O . LEU A 1 71 ? -6.651 -15.111 2.254 1.00 80.31 71 LEU A O 1
ATOM 598 N N . SER A 1 72 ? -4.787 -16.301 1.852 1.00 74.81 72 SER A N 1
ATOM 599 C CA . SER A 1 72 ? -4.159 -15.328 0.967 1.00 74.81 72 SER A CA 1
ATOM 600 C C . SER A 1 72 ? -3.768 -16.051 -0.310 1.00 74.81 72 SER A C 1
ATOM 602 O O . SER A 1 72 ? -3.183 -17.132 -0.264 1.00 74.81 72 SER A O 1
ATOM 604 N N . SER A 1 73 ? -4.146 -15.472 -1.440 1.00 78.56 73 SER A N 1
ATOM 605 C CA . SER A 1 73 ? -3.727 -15.910 -2.762 1.00 78.56 73 SER A CA 1
ATOM 606 C C . SER A 1 73 ? -2.958 -14.769 -3.400 1.00 78.56 73 SER A C 1
ATOM 608 O O . SER A 1 73 ? -3.459 -13.644 -3.449 1.00 78.56 73 SER A O 1
ATOM 610 N N . GLU A 1 74 ? -1.762 -15.064 -3.886 1.00 70.88 74 GLU A N 1
ATOM 611 C CA . GLU A 1 74 ? -0.990 -14.148 -4.712 1.00 70.88 74 GLU A CA 1
ATOM 612 C C . GLU A 1 74 ? -1.195 -14.533 -6.176 1.00 70.88 74 GLU A C 1
ATOM 614 O O . GLU A 1 74 ? -1.146 -15.714 -6.524 1.00 70.88 74 GLU A O 1
ATOM 619 N N . ASP A 1 75 ? -1.452 -13.535 -7.017 1.00 76.19 75 ASP A N 1
ATOM 620 C CA . ASP A 1 75 ? -1.497 -13.696 -8.464 1.00 76.19 75 ASP A CA 1
ATOM 621 C C . ASP A 1 75 ? -0.450 -12.779 -9.102 1.00 76.19 75 ASP A C 1
ATOM 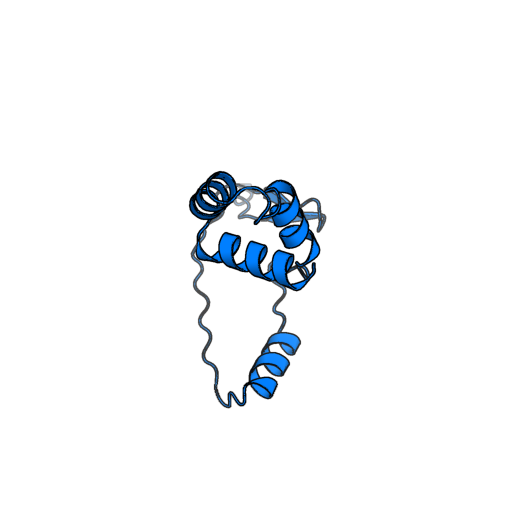623 O O . ASP A 1 75 ? -0.324 -11.601 -8.746 1.00 76.19 75 ASP A O 1
ATOM 627 N N . ALA A 1 76 ? 0.309 -13.320 -10.052 1.00 69.50 76 ALA A N 1
ATOM 628 C CA . ALA A 1 76 ? 1.360 -12.600 -10.754 1.00 69.50 76 ALA A CA 1
ATOM 629 C C . ALA A 1 76 ? 0.736 -11.755 -11.872 1.00 69.50 76 ALA A C 1
ATOM 631 O O . ALA A 1 76 ? 0.672 -12.147 -13.033 1.00 69.50 76 ALA A O 1
ATOM 632 N N . THR A 1 77 ? 0.268 -10.561 -11.520 1.00 66.25 77 THR A N 1
ATOM 633 C CA . THR A 1 77 ? -0.509 -9.702 -12.429 1.00 66.25 77 THR A CA 1
ATOM 634 C C . THR A 1 77 ? 0.342 -8.843 -13.369 1.00 66.25 77 THR A C 1
ATOM 636 O O . THR A 1 77 ? -0.197 -8.212 -14.279 1.00 66.25 77 THR A O 1
ATOM 639 N N . ARG A 1 78 ? 1.670 -8.798 -13.190 1.00 60.38 78 ARG A N 1
ATOM 640 C CA . ARG A 1 78 ? 2.553 -7.910 -13.961 1.00 60.38 78 ARG A CA 1
ATOM 641 C C . ARG A 1 78 ? 3.796 -8.625 -14.488 1.00 60.38 78 ARG A C 1
ATOM 643 O O . ARG A 1 78 ? 4.723 -8.907 -13.739 1.00 60.38 78 ARG A O 1
ATOM 650 N N . CYS A 1 79 ? 3.880 -8.792 -15.807 1.00 60.88 79 CYS A N 1
ATOM 651 C CA . CYS A 1 79 ? 5.162 -8.994 -16.480 1.00 60.88 79 CYS A CA 1
ATOM 652 C C . CYS A 1 79 ? 5.833 -7.628 -16.674 1.00 60.88 79 CYS A C 1
ATOM 654 O O . CYS A 1 79 ? 5.376 -6.804 -17.466 1.00 60.88 79 CYS A O 1
ATOM 656 N N . ILE A 1 80 ? 6.907 -7.361 -15.931 1.00 63.88 80 ILE A N 1
ATOM 657 C CA . ILE A 1 80 ? 7.718 -6.155 -16.112 1.00 63.88 80 ILE A CA 1
ATOM 658 C C . ILE A 1 80 ? 8.546 -6.334 -17.395 1.00 63.88 80 ILE A C 1
ATOM 660 O O . ILE A 1 80 ? 9.523 -7.078 -17.416 1.00 63.88 80 ILE A O 1
ATOM 664 N N . SER A 1 81 ? 8.138 -5.670 -18.481 1.00 61.88 81 SER A N 1
ATOM 665 C CA . SER A 1 81 ? 8.793 -5.773 -19.796 1.00 61.88 81 SER A CA 1
ATOM 666 C C . SER A 1 81 ? 10.150 -5.066 -19.872 1.00 61.88 81 SER A C 1
ATOM 668 O O . SER A 1 81 ? 10.870 -5.224 -20.854 1.00 61.88 81 SER A O 1
ATOM 670 N N . ARG A 1 82 ? 10.479 -4.236 -18.876 1.00 75.00 82 ARG A N 1
ATOM 671 C CA . ARG A 1 82 ? 11.677 -3.399 -18.840 1.00 75.00 82 ARG A CA 1
ATOM 672 C C . ARG A 1 82 ? 12.334 -3.496 -17.474 1.00 75.00 82 ARG A C 1
ATOM 674 O O . ARG A 1 82 ? 11.666 -3.309 -16.472 1.00 75.00 82 ARG A O 1
ATOM 681 N N . ILE A 1 83 ? 13.642 -3.717 -17.450 1.00 80.94 83 ILE A N 1
ATOM 682 C CA . ILE A 1 83 ? 14.410 -3.675 -16.207 1.00 80.94 83 ILE A CA 1
ATOM 683 C C . ILE A 1 83 ? 14.387 -2.243 -15.654 1.00 80.94 83 ILE A C 1
ATOM 685 O O . ILE A 1 83 ? 14.902 -1.321 -16.294 1.00 80.94 83 ILE A O 1
ATOM 689 N N . ASP A 1 84 ? 13.812 -2.078 -14.467 1.00 82.19 84 ASP A N 1
ATOM 690 C CA . ASP A 1 84 ? 13.755 -0.819 -13.734 1.00 82.19 84 ASP A CA 1
ATOM 691 C C . ASP A 1 84 ? 14.777 -0.835 -12.593 1.00 82.19 84 ASP A C 1
ATOM 693 O O . ASP A 1 84 ? 14.928 -1.820 -11.872 1.00 82.19 84 ASP A O 1
ATOM 697 N N . TYR A 1 85 ? 15.508 0.267 -12.430 1.00 84.00 85 TYR A N 1
ATOM 698 C CA . TYR A 1 85 ? 16.453 0.427 -11.329 1.00 84.00 85 TYR A CA 1
ATOM 699 C C . TYR A 1 85 ? 15.776 1.112 -10.142 1.00 84.00 85 TYR A C 1
ATOM 701 O O . TYR A 1 85 ? 15.293 2.242 -10.259 1.00 84.00 85 TYR A O 1
ATOM 709 N N . VAL A 1 86 ? 15.790 0.453 -8.985 1.00 80.00 86 VAL A N 1
ATOM 710 C 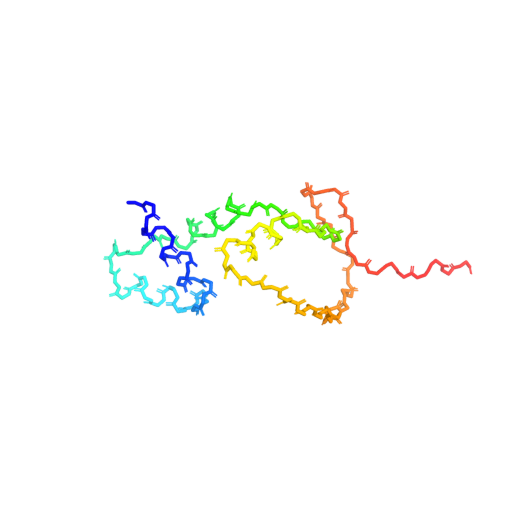CA . VAL A 1 86 ? 15.291 1.008 -7.726 1.00 80.00 86 VAL A CA 1
ATOM 711 C C . VAL A 1 86 ? 16.469 1.515 -6.907 1.00 80.00 86 VAL A C 1
ATOM 713 O O . VAL A 1 86 ? 17.156 0.762 -6.216 1.00 80.00 86 VAL A O 1
ATOM 716 N N . ALA A 1 87 ? 16.694 2.828 -6.974 1.00 80.25 87 ALA A N 1
ATOM 717 C CA . ALA A 1 87 ? 17.823 3.493 -6.322 1.00 80.25 87 ALA A CA 1
ATOM 718 C C . ALA A 1 87 ? 17.837 3.314 -4.796 1.00 80.25 87 ALA A C 1
ATOM 720 O O . ALA A 1 87 ? 18.894 3.308 -4.174 1.00 80.25 87 ALA A O 1
ATOM 721 N N . GLN A 1 88 ? 16.662 3.165 -4.187 1.00 73.62 88 GLN A N 1
ATOM 722 C CA . GLN A 1 88 ? 16.488 3.064 -2.741 1.00 73.62 88 GLN A CA 1
ATOM 723 C C . GLN A 1 88 ? 17.048 1.768 -2.147 1.00 73.62 88 GLN A C 1
ATOM 725 O O . GLN A 1 88 ? 17.483 1.778 -0.995 1.00 73.62 88 GLN A O 1
ATOM 730 N N . SER A 1 89 ? 16.989 0.673 -2.903 1.00 73.31 8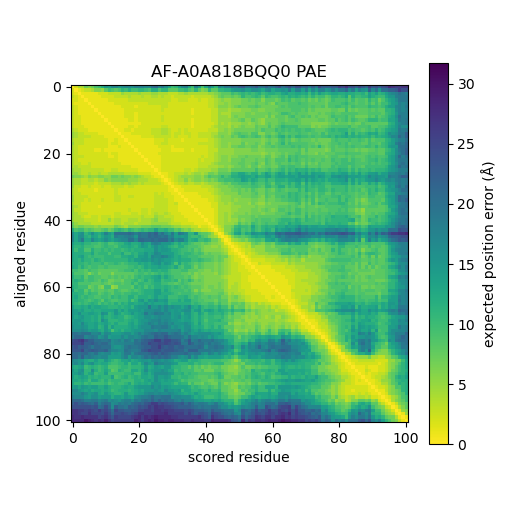9 SER A N 1
ATOM 731 C CA . SER A 1 89 ? 17.468 -0.662 -2.523 1.00 73.31 89 SER A CA 1
ATOM 732 C C . SER A 1 89 ? 18.668 -1.110 -3.359 1.00 73.31 89 SER A C 1
ATOM 734 O O . SER A 1 89 ? 19.220 -2.171 -3.091 1.00 73.31 89 SER A O 1
ATOM 736 N N . ASN A 1 90 ? 19.105 -0.290 -4.322 1.00 80.69 90 ASN A N 1
ATOM 737 C CA . ASN A 1 90 ? 20.202 -0.586 -5.240 1.00 80.69 90 ASN A CA 1
ATOM 738 C C . ASN A 1 90 ? 20.007 -1.931 -5.968 1.00 80.69 90 ASN A C 1
ATOM 740 O O . ASN A 1 90 ? 20.929 -2.738 -6.073 1.00 80.69 90 ASN A O 1
ATOM 744 N N . ILE A 1 91 ? 18.783 -2.180 -6.441 1.00 79.69 91 ILE A N 1
ATOM 745 C CA . ILE A 1 91 ? 18.419 -3.401 -7.171 1.00 79.69 91 ILE A CA 1
ATOM 746 C C . ILE A 1 91 ? 17.825 -3.070 -8.536 1.00 79.69 91 ILE A C 1
ATOM 748 O O . ILE A 1 91 ? 17.212 -2.020 -8.736 1.00 79.69 91 ILE A O 1
ATOM 752 N N . PHE A 1 92 ? 17.994 -4.004 -9.464 1.00 79.56 92 PHE A N 1
ATOM 753 C CA . PHE A 1 92 ? 17.300 -4.018 -10.742 1.00 79.56 92 PHE A CA 1
ATOM 754 C C . PHE A 1 92 ? 16.113 -4.974 -10.646 1.00 79.56 92 PHE A C 1
ATOM 756 O O . PHE A 1 92 ? 16.272 -6.104 -10.190 1.00 79.56 92 PHE A O 1
ATOM 763 N N . ILE A 1 93 ? 14.940 -4.516 -11.068 1.00 78.50 93 ILE A N 1
ATOM 764 C CA . ILE A 1 93 ? 13.681 -5.255 -10.998 1.00 78.50 93 ILE A CA 1
ATOM 765 C C . ILE A 1 93 ? 13.172 -5.468 -12.421 1.00 78.50 93 ILE A C 1
ATOM 767 O O . ILE A 1 93 ? 13.079 -4.523 -13.201 1.00 78.50 93 ILE A O 1
ATOM 771 N N . GLY A 1 94 ? 12.860 -6.712 -12.771 1.00 75.00 94 GLY A N 1
ATOM 772 C CA . GLY A 1 94 ? 12.367 -7.095 -14.093 1.00 75.00 94 GLY A CA 1
ATOM 773 C C . GLY A 1 94 ? 13.038 -8.357 -14.626 1.00 75.00 94 GLY A C 1
ATOM 774 O O . GLY A 1 94 ? 13.990 -8.876 -14.045 1.00 75.00 94 GLY A O 1
ATOM 775 N N . PHE A 1 95 ? 12.534 -8.863 -15.748 1.00 72.25 95 PHE A N 1
ATOM 776 C CA . PHE A 1 95 ? 13.095 -10.050 -16.386 1.00 72.25 95 PHE A CA 1
ATOM 777 C C . PHE A 1 95 ? 14.303 -9.668 -17.245 1.00 72.25 95 PHE A C 1
ATOM 779 O O . PHE A 1 95 ? 14.197 -8.820 -18.134 1.00 72.25 95 PHE A O 1
ATOM 786 N N . SER A 1 96 ? 15.453 -10.299 -17.005 1.00 64.19 96 SER A N 1
ATOM 787 C CA . SER A 1 96 ? 16.575 -10.233 -17.938 1.00 64.19 96 SER A CA 1
ATOM 788 C C . SER A 1 96 ? 16.289 -11.134 -19.140 1.00 64.19 96 SER A C 1
ATOM 790 O O . SER A 1 96 ? 15.833 -12.269 -18.998 1.00 64.19 96 SER A O 1
ATOM 792 N N . SER A 1 97 ? 16.540 -10.634 -20.350 1.00 64.69 97 SER A N 1
ATOM 793 C CA . SER A 1 97 ? 16.582 -11.490 -21.534 1.00 64.69 97 SER A CA 1
ATOM 794 C C . SER A 1 97 ? 17.704 -12.515 -21.364 1.00 64.69 97 SER A C 1
ATOM 796 O O . SER A 1 97 ? 18.799 -12.145 -20.932 1.00 64.69 97 SER A O 1
ATOM 798 N N . TYR A 1 98 ? 17.447 -13.782 -21.707 1.00 64.25 98 TYR A N 1
ATOM 799 C CA . TYR A 1 98 ? 18.469 -14.830 -21.703 1.00 64.25 98 TYR A CA 1
ATOM 800 C C . TYR A 1 98 ? 19.731 -14.348 -22.434 1.00 64.25 98 TYR A C 1
ATOM 802 O O . TYR A 1 98 ? 19.641 -13.789 -23.528 1.00 64.25 98 TYR A O 1
ATOM 810 N N . LEU A 1 99 ? 20.902 -14.566 -21.828 1.00 58.72 99 LEU A N 1
ATOM 811 C CA . LEU A 1 99 ? 22.181 -14.435 -22.523 1.00 58.72 99 LEU A CA 1
ATOM 812 C C . LEU A 1 99 ? 22.199 -15.482 -23.640 1.00 58.72 99 LEU A C 1
ATOM 814 O O . LEU A 1 99 ? 22.365 -16.673 -23.379 1.00 58.72 99 LEU A O 1
ATOM 818 N N . VAL A 1 100 ? 21.962 -15.045 -24.874 1.00 61.22 100 VAL A N 1
ATOM 819 C CA . VAL A 1 100 ? 22.234 -15.861 -26.056 1.00 61.22 100 VAL A CA 1
ATOM 820 C C . VAL A 1 100 ? 23.753 -15.884 -26.207 1.00 61.22 100 VAL A C 1
ATOM 822 O O . VAL A 1 100 ? 24.348 -14.842 -26.480 1.00 61.22 100 VAL A O 1
ATOM 825 N N . ASN A 1 101 ? 24.362 -17.042 -25.943 1.00 46.47 101 ASN A N 1
ATOM 826 C CA . ASN A 1 101 ? 25.743 -17.325 -26.344 1.00 46.47 101 ASN A CA 1
ATOM 827 C C . ASN A 1 101 ? 25.818 -17.523 -27.857 1.00 46.47 101 ASN A C 1
ATOM 829 O O . ASN A 1 101 ? 24.922 -18.219 -28.390 1.00 46.47 101 ASN A O 1
#

Mean predicted aligned error: 9.66 Å

Solvent-accessible surface area (backbone atoms only — not comparable to full-atom values): 6619 Å² total; per-residue (Å²): 112,69,68,59,54,52,50,49,44,50,42,33,70,75,55,29,69,69,50,38,50,54,50,37,71,75,35,75,89,75,52,80,60,66,71,56,48,53,48,49,51,67,68,65,48,77,76,81,51,86,94,58,80,62,59,67,64,53,49,54,52,31,60,77,67,72,53,90,76,85,88,85,84,88,75,93,86,72,84,52,91,56,71,43,76,41,79,90,77,74,43,77,47,56,64,77,77,80,85,81,127

Sequence (101 aa):
DNLIQQFALLLFILGGRNCYEFLRLNLPAALPHISNVELLMRNNEQRILECEFRFQLIKEYYQSNNCNYVLSSEDATRCISRIDYVAQSNIFIGFSSYLVN

Secondary structure (DSSP, 8-state):
-HHHHHHHHHHHHHHHHHHHHHHHHHSTTTS--HHHHHHHHHHH-----TT---HHHHHHHHHHTT---------------SPEEETTTTEEESPPPP---

Radius of gyration: 19.0 Å; Cα contacts (8 Å, |Δi|>4): 51; chains: 1; bounding box: 40×44×44 Å

Organism: NCBI:txid392032

pLDDT: mean 81.96, std 11.52, range [46.47, 95.69]